Protein AF-A0A382BKY4-F1 (afdb_monomer_lite)

Foldseek 3Di:
DDPDPPPPPPVPPPVPPDQDDPDDPQKDFPDWDDPDPFWIWTWIDGPVWIKIWIAGRVVSDTPDIDTD

Secondary structure (DSSP, 8-state):
------------------------TTEEEEEEEEEETTEEEEEEEETTEEEEEEEEGGGTEEEEEEE-

Sequence (68 aa):
MYSKISTNSKDVTLDPEKITLNLNDKEEIIDIEVIDENRLLITINNSDNLKGVIYHIRQNKILKVIER

pLDDT: mean 79.34, std 15.23, range [46.62, 94.06]

Radius of gyration: 19.0 Å; chains: 1; bounding box: 61×29×29 Å

Structure (mmCIF, N/CA/C/O backbone):
data_AF-A0A382BKY4-F1
#
_entry.id   AF-A0A382BKY4-F1
#
loop_
_atom_site.group_PDB
_atom_site.id
_atom_site.type_symbol
_atom_site.label_atom_id
_atom_site.label_alt_id
_atom_site.label_comp_id
_atom_site.label_asym_id
_atom_site.label_entity_id
_atom_site.label_seq_id
_atom_site.pdbx_PDB_ins_code
_atom_site.Cartn_x
_atom_site.Cartn_y
_atom_site.Cartn_z
_atom_site.occupancy
_atom_site.B_iso_or_equiv
_atom_site.auth_seq_id
_atom_site.auth_comp_id
_atom_site.auth_asym_id
_atom_site.auth_atom_id
_atom_site.pdbx_PDB_model_num
ATOM 1 N N . MET A 1 1 ? -49.091 21.557 13.645 1.00 46.62 1 MET A N 1
ATOM 2 C CA . MET A 1 1 ? -48.033 21.980 14.586 1.00 46.62 1 MET A CA 1
ATOM 3 C C . MET A 1 1 ? -46.861 21.042 14.350 1.00 46.62 1 MET A C 1
ATOM 5 O O . MET A 1 1 ? -47.013 19.857 14.597 1.00 46.62 1 MET A O 1
ATOM 9 N N . TYR A 1 2 ? -45.767 21.518 13.757 1.00 49.12 2 TYR A N 1
ATOM 10 C CA . TYR A 1 2 ? -44.576 20.699 13.516 1.00 49.12 2 TYR A CA 1
ATOM 11 C C . TYR A 1 2 ? -43.420 21.347 14.265 1.00 49.12 2 TYR A C 1
ATOM 13 O O . TYR A 1 2 ? -43.043 22.479 13.958 1.00 49.12 2 TYR A O 1
ATOM 21 N N . SER A 1 3 ? -42.900 20.653 15.276 1.00 56.09 3 SER A N 1
ATOM 22 C CA . SER A 1 3 ? -41.676 21.069 15.955 1.00 56.09 3 SER A CA 1
ATOM 23 C C . SER A 1 3 ? -40.526 20.968 14.964 1.00 56.09 3 SER A C 1
ATOM 25 O O . SER A 1 3 ? -40.148 19.872 14.556 1.00 56.09 3 SER A O 1
ATOM 27 N N . LYS A 1 4 ? -39.976 22.118 14.560 1.00 55.69 4 LYS A N 1
ATOM 28 C CA . LYS A 1 4 ? -38.690 22.172 13.865 1.00 55.69 4 LYS A CA 1
ATOM 29 C C . LYS A 1 4 ? -37.637 21.644 14.829 1.00 55.69 4 LYS A C 1
ATOM 31 O O . LYS A 1 4 ? -37.307 22.303 15.812 1.00 55.69 4 LYS A O 1
ATOM 36 N N . ILE A 1 5 ? -37.141 20.447 14.553 1.00 63.44 5 ILE A N 1
ATOM 37 C CA . ILE A 1 5 ? -35.967 19.915 15.230 1.00 63.44 5 ILE A CA 1
ATOM 38 C C . ILE A 1 5 ? -34.801 20.769 14.736 1.00 63.44 5 ILE A C 1
ATOM 40 O O . ILE A 1 5 ? -34.365 20.639 13.595 1.00 63.44 5 ILE A O 1
ATOM 44 N N . SER A 1 6 ? -34.368 21.720 15.560 1.00 59.12 6 SER A N 1
ATOM 45 C CA . SER A 1 6 ? -33.109 22.419 15.341 1.00 59.12 6 SER A CA 1
ATOM 46 C C . SER A 1 6 ? -32.004 21.418 15.645 1.00 59.12 6 SER A C 1
ATOM 48 O O . SER A 1 6 ? -31.593 21.248 16.794 1.00 59.12 6 SER A O 1
ATOM 50 N N . THR A 1 7 ? -31.575 20.674 14.630 1.00 57.62 7 THR A N 1
ATOM 51 C CA . THR A 1 7 ? -30.289 19.996 14.687 1.00 57.62 7 THR A CA 1
ATOM 52 C C . THR A 1 7 ? -29.248 21.096 14.719 1.00 57.62 7 THR A C 1
ATOM 54 O O . THR A 1 7 ? -28.956 21.712 13.697 1.00 57.62 7 THR A O 1
ATOM 57 N N . ASN A 1 8 ? -28.715 21.366 15.910 1.00 54.44 8 ASN A N 1
ATOM 58 C CA . ASN A 1 8 ? -27.431 22.025 16.045 1.00 54.44 8 ASN A CA 1
ATOM 59 C C . ASN A 1 8 ? -26.416 21.063 15.420 1.00 54.44 8 ASN A C 1
ATOM 61 O O . ASN A 1 8 ? -25.847 20.217 16.114 1.00 54.44 8 ASN A O 1
ATOM 65 N N . SER A 1 9 ? -26.289 21.110 14.091 1.00 56.44 9 SER A N 1
ATOM 66 C CA . SER A 1 9 ? -25.169 20.532 13.379 1.00 56.44 9 SER A CA 1
ATOM 67 C C . SER A 1 9 ? -23.969 21.315 13.875 1.00 56.44 9 SER A C 1
ATOM 69 O O . SER A 1 9 ? -23.573 22.328 13.307 1.00 56.44 9 SER A O 1
ATOM 71 N N . LYS A 1 10 ? -23.418 20.866 15.004 1.00 50.94 10 LYS A N 1
ATOM 72 C CA . LYS A 1 10 ? -21.993 20.994 15.218 1.00 50.94 10 LYS A CA 1
ATOM 73 C C . LYS A 1 10 ? -21.417 20.310 13.995 1.00 50.94 10 LYS A C 1
ATOM 75 O O . LYS A 1 10 ? -21.405 19.082 13.942 1.00 50.94 10 LYS A O 1
ATOM 80 N N . ASP A 1 11 ? -21.099 21.111 12.984 1.00 49.22 11 ASP A N 1
ATOM 81 C CA . ASP A 1 11 ? -20.093 20.782 12.001 1.00 49.22 11 ASP A CA 1
ATOM 82 C C . ASP A 1 11 ? -18.922 20.313 12.846 1.00 49.22 11 ASP A C 1
ATOM 84 O O . ASP A 1 11 ? -18.185 21.101 13.439 1.00 49.22 11 ASP A O 1
ATOM 88 N N . VAL A 1 12 ? -18.847 18.999 13.040 1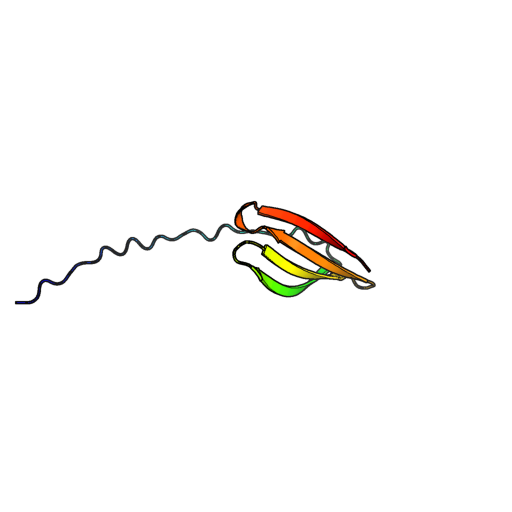.00 50.59 12 VAL A N 1
ATOM 89 C CA . VAL A 1 12 ? -17.623 18.378 13.475 1.00 50.59 12 VAL A CA 1
ATOM 90 C C . VAL A 1 12 ? -16.766 18.542 12.236 1.00 50.59 12 VAL A C 1
ATOM 92 O O . VAL A 1 12 ? -16.736 17.675 11.368 1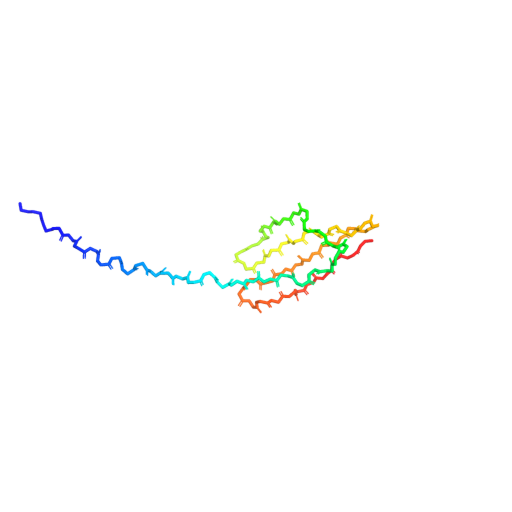.00 50.59 12 VAL A O 1
ATOM 95 N N . THR A 1 13 ? -16.134 19.708 12.115 1.00 52.25 13 THR A N 1
ATOM 96 C CA .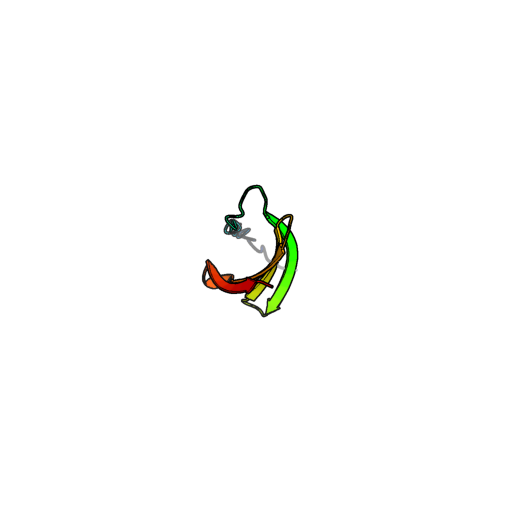 THR A 1 13 ? -14.879 19.852 11.403 1.00 52.25 13 THR A CA 1
ATOM 97 C C . THR A 1 13 ? -13.936 18.887 12.103 1.00 52.25 13 THR A C 1
ATOM 99 O O . THR A 1 13 ? -13.216 19.240 13.032 1.00 52.25 13 THR A O 1
ATOM 102 N N . LEU A 1 14 ? -14.052 17.610 11.734 1.00 55.81 14 LEU A N 1
ATOM 103 C CA . LEU A 1 14 ? -12.969 16.660 11.809 1.00 55.81 14 LEU A CA 1
ATOM 104 C C . LEU A 1 14 ? -11.925 17.300 10.912 1.00 55.81 14 LEU A C 1
ATOM 106 O O . LEU A 1 14 ? -12.017 17.166 9.694 1.00 55.81 14 LEU A O 1
ATOM 110 N N . ASP A 1 15 ? -11.031 18.094 11.502 1.00 60.09 15 ASP A N 1
ATOM 111 C CA . ASP A 1 15 ? -9.815 18.504 10.820 1.00 60.09 15 ASP A CA 1
ATOM 112 C C . ASP A 1 15 ? -9.234 17.215 10.235 1.00 60.09 15 ASP A C 1
ATOM 114 O O . ASP A 1 15 ? -8.914 16.302 11.007 1.00 60.09 15 ASP A O 1
ATOM 118 N N . PRO A 1 16 ? -9.227 17.054 8.899 1.00 63.31 16 PRO A N 1
ATOM 119 C CA . PRO A 1 16 ? -8.786 15.810 8.308 1.00 63.31 16 PRO A CA 1
ATOM 120 C C . PRO A 1 16 ? -7.343 15.625 8.750 1.00 63.31 16 PRO A C 1
ATOM 122 O O . PRO A 1 16 ? -6.494 16.475 8.474 1.00 63.31 16 PRO A O 1
ATOM 125 N N . GLU A 1 17 ? -7.085 14.552 9.497 1.00 67.25 17 GLU A N 1
ATOM 126 C CA . GLU A 1 17 ? -5.747 14.241 9.970 1.00 67.25 17 GLU A CA 1
ATOM 127 C C . GLU A 1 17 ? -4.860 14.123 8.728 1.00 67.25 17 GLU A C 1
ATOM 129 O O . GLU A 1 17 ? -5.032 13.231 7.892 1.00 67.25 17 GLU A O 1
ATOM 134 N N . LYS A 1 18 ? -3.994 15.123 8.527 1.00 66.69 18 LYS A N 1
ATOM 135 C CA . LYS A 1 18 ? -3.229 15.252 7.292 1.00 66.69 18 LYS A CA 1
ATOM 136 C C . LYS A 1 18 ? -2.106 14.229 7.324 1.00 66.69 18 LYS A C 1
ATOM 138 O O . LYS A 1 18 ? -1.024 14.487 7.843 1.00 66.69 18 LYS A O 1
ATOM 143 N N . ILE A 1 19 ? -2.379 13.061 6.764 1.00 67.75 19 ILE A N 1
ATOM 144 C CA . ILE A 1 19 ? -1.390 12.009 6.580 1.00 67.75 19 ILE A CA 1
ATOM 145 C C . ILE A 1 19 ? -0.570 12.340 5.333 1.00 67.75 19 ILE A C 1
ATOM 147 O O . ILE A 1 19 ? -1.111 12.514 4.242 1.00 67.75 19 ILE A O 1
ATOM 151 N N . THR A 1 20 ? 0.748 12.417 5.493 1.00 71.25 20 THR A N 1
ATOM 152 C CA . THR A 1 20 ? 1.697 12.582 4.388 1.00 71.25 20 THR A CA 1
ATOM 153 C C . THR A 1 20 ? 2.577 11.348 4.284 1.00 71.25 20 THR A C 1
ATOM 155 O O . THR A 1 20 ? 3.198 10.946 5.269 1.00 71.25 20 THR A O 1
ATOM 158 N N . LEU A 1 21 ? 2.664 10.764 3.091 1.00 73.88 21 LEU A N 1
ATOM 159 C CA . LEU A 1 21 ? 3.642 9.723 2.800 1.00 73.88 21 LEU A CA 1
ATOM 160 C C . LEU A 1 21 ? 4.967 10.406 2.433 1.00 73.88 21 LEU A C 1
ATOM 162 O O . LEU A 1 21 ? 4.990 11.262 1.552 1.00 73.88 21 LEU A O 1
ATOM 166 N N . ASN A 1 22 ? 6.054 10.070 3.129 1.00 77.44 22 ASN A N 1
ATOM 167 C CA . ASN A 1 22 ? 7.371 10.666 2.890 1.00 77.44 22 ASN A CA 1
ATOM 168 C C . ASN A 1 22 ? 8.033 10.023 1.659 1.00 77.44 22 ASN A C 1
ATOM 170 O O . ASN A 1 22 ? 8.853 9.116 1.801 1.00 77.44 22 ASN A O 1
ATOM 174 N N . LEU A 1 23 ? 7.599 10.443 0.471 1.00 79.81 23 LEU A N 1
ATOM 175 C CA . LEU A 1 23 ? 8.142 10.025 -0.823 1.00 79.81 23 LEU A CA 1
ATOM 176 C C . 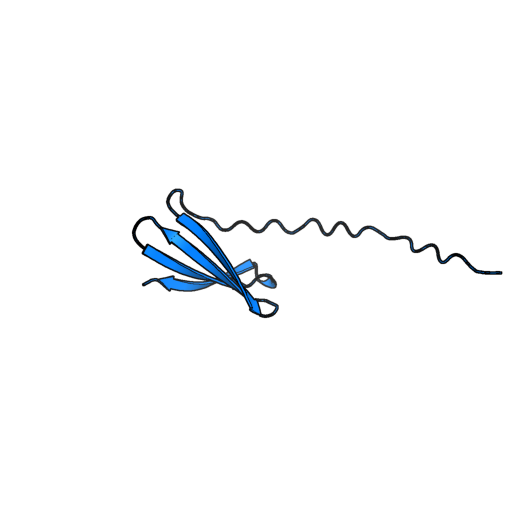LEU A 1 23 ? 9.434 10.784 -1.129 1.00 79.81 23 LEU A C 1
ATOM 178 O O . LEU A 1 23 ? 9.555 11.961 -0.788 1.00 79.81 23 LEU A O 1
ATOM 182 N N . ASN A 1 24 ? 10.378 10.132 -1.801 1.00 81.81 24 ASN A N 1
ATOM 183 C CA . ASN A 1 24 ?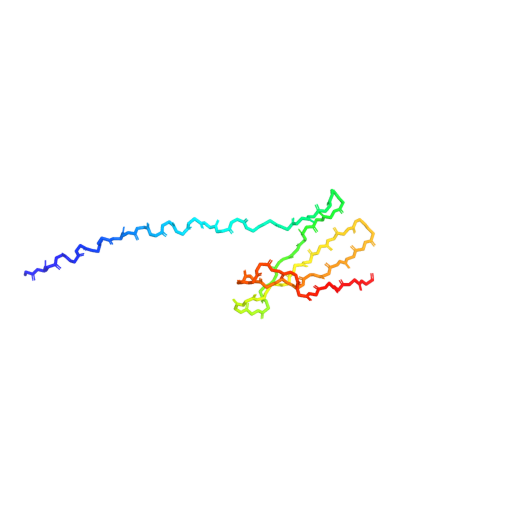 11.539 10.818 -2.362 1.00 81.81 24 ASN A CA 1
ATOM 184 C C . ASN A 1 24 ? 11.169 11.574 -3.651 1.00 81.81 24 ASN A C 1
ATOM 186 O O . ASN A 1 24 ? 10.202 11.231 -4.321 1.00 81.81 24 ASN A O 1
ATOM 190 N N . ASP A 1 25 ? 12.009 12.520 -4.079 1.00 82.88 25 ASP A N 1
ATOM 191 C CA . ASP A 1 25 ? 11.795 13.347 -5.287 1.00 82.88 25 ASP A CA 1
ATOM 192 C C . ASP A 1 25 ? 11.661 12.551 -6.603 1.00 82.88 25 ASP A C 1
ATOM 194 O O . ASP A 1 25 ? 11.268 13.093 -7.633 1.00 82.88 25 ASP A O 1
ATOM 198 N N . LYS A 1 26 ? 12.036 11.268 -6.584 1.00 84.94 26 LYS A N 1
ATOM 199 C CA . LYS A 1 26 ? 11.957 10.335 -7.719 1.00 84.94 26 LYS A CA 1
ATOM 200 C C . LYS A 1 26 ? 10.780 9.362 -7.625 1.00 84.94 26 LYS A C 1
ATOM 202 O O . LYS A 1 26 ? 10.629 8.518 -8.501 1.00 84.94 26 LYS A O 1
ATOM 207 N N . GLU A 1 27 ? 10.013 9.426 -6.542 1.00 87.19 27 GLU A N 1
ATOM 208 C CA . GLU A 1 27 ? 8.907 8.525 -6.247 1.00 87.19 27 GLU A CA 1
ATOM 209 C C . GLU A 1 27 ? 7.575 9.253 -6.432 1.00 87.19 27 GLU A C 1
ATOM 211 O O . GLU A 1 27 ? 7.325 10.297 -5.833 1.00 87.19 27 GLU A O 1
ATOM 216 N N . GLU A 1 28 ? 6.696 8.673 -7.240 1.00 90.44 28 GLU A N 1
ATOM 217 C CA . GLU A 1 28 ? 5.366 9.202 -7.527 1.00 90.44 28 GLU A CA 1
ATOM 218 C C . GLU A 1 28 ? 4.303 8.172 -7.144 1.00 90.44 28 GLU A C 1
ATOM 220 O O . GLU A 1 28 ? 4.437 6.986 -7.450 1.00 90.44 28 GLU A O 1
ATOM 225 N N . ILE A 1 29 ? 3.230 8.610 -6.482 1.00 90.62 29 ILE A N 1
ATOM 226 C CA . ILE A 1 29 ? 2.062 7.750 -6.268 1.00 90.62 29 ILE A CA 1
ATOM 227 C C . ILE A 1 29 ? 1.286 7.688 -7.576 1.00 90.62 29 ILE A C 1
ATOM 229 O O . ILE A 1 29 ? 0.741 8.695 -8.019 1.00 90.62 29 ILE A O 1
ATOM 233 N N . ILE A 1 30 ? 1.203 6.495 -8.155 1.00 92.88 30 ILE A N 1
ATOM 234 C CA . ILE A 1 30 ? 0.446 6.270 -9.388 1.00 92.88 30 ILE A CA 1
ATOM 235 C C . ILE A 1 30 ? -0.968 5.762 -9.119 1.00 92.88 30 ILE A C 1
ATOM 237 O O . ILE A 1 30 ? -1.843 5.945 -9.959 1.00 92.88 30 ILE A O 1
ATOM 241 N N . ASP A 1 31 ? -1.187 5.116 -7.970 1.00 92.06 31 ASP A N 1
ATOM 242 C CA . ASP A 1 31 ? -2.488 4.557 -7.616 1.00 92.06 31 ASP A CA 1
ATOM 243 C C . ASP A 1 31 ? -2.651 4.367 -6.102 1.00 92.06 31 ASP A C 1
ATOM 245 O O . ASP A 1 31 ? -1.674 4.130 -5.379 1.00 92.06 31 ASP A O 1
ATOM 249 N N . ILE A 1 32 ? -3.895 4.461 -5.631 1.00 92.81 32 ILE A N 1
ATOM 250 C CA . ILE A 1 32 ? -4.291 4.206 -4.242 1.00 92.81 32 ILE A CA 1
ATOM 251 C C . ILE A 1 32 ? -5.578 3.384 -4.246 1.00 92.81 32 ILE A C 1
ATOM 253 O O . ILE A 1 32 ? -6.632 3.863 -4.661 1.00 92.81 32 ILE A O 1
ATOM 257 N N . GLU A 1 33 ? -5.513 2.183 -3.682 1.00 94.06 33 GLU A N 1
ATOM 258 C CA . GLU A 1 33 ? -6.641 1.265 -3.581 1.00 94.06 33 GLU A CA 1
ATOM 259 C C . GLU A 1 33 ? -6.971 0.945 -2.117 1.00 94.06 33 GLU A C 1
ATOM 261 O O . GLU A 1 33 ? -6.091 0.793 -1.265 1.00 94.06 33 GLU A O 1
ATOM 266 N N . VAL A 1 34 ? -8.263 0.828 -1.807 1.00 93.31 34 VAL A N 1
ATOM 267 C CA . VAL A 1 34 ? -8.736 0.405 -0.485 1.00 93.31 34 VAL A CA 1
ATOM 268 C C . VAL A 1 34 ? -8.771 -1.119 -0.440 1.00 93.31 34 VAL A C 1
ATOM 270 O O . VAL A 1 34 ? -9.605 -1.737 -1.094 1.00 93.31 34 VAL A O 1
ATOM 273 N N . ILE A 1 35 ? -7.893 -1.729 0.362 1.00 93.50 35 ILE A N 1
ATOM 274 C CA . ILE A 1 35 ? -7.899 -3.185 0.570 1.00 93.50 35 ILE A CA 1
ATOM 275 C C . ILE A 1 35 ? -8.995 -3.566 1.576 1.00 93.50 35 ILE A C 1
ATOM 277 O O . ILE A 1 35 ? -9.681 -4.570 1.399 1.00 93.50 35 ILE A O 1
ATOM 281 N N . ASP A 1 36 ? -9.140 -2.787 2.653 1.00 92.62 36 ASP A N 1
ATOM 282 C CA . ASP A 1 36 ? -10.219 -2.931 3.634 1.00 92.62 36 ASP A CA 1
ATOM 283 C C . ASP A 1 36 ? -10.452 -1.644 4.441 1.00 92.62 36 ASP A C 1
ATOM 285 O O . ASP A 1 36 ? -9.854 -0.605 4.170 1.00 92.62 36 ASP A O 1
ATOM 289 N N . GLU A 1 37 ? -11.308 -1.728 5.466 1.00 91.00 37 GLU A N 1
ATOM 290 C CA . GLU A 1 37 ? -11.672 -0.610 6.346 1.00 91.00 37 GLU A CA 1
ATOM 291 C C . GLU A 1 37 ? -10.490 0.127 6.994 1.00 91.00 37 GLU A C 1
ATOM 293 O O . GLU A 1 37 ? -10.662 1.255 7.450 1.00 91.00 37 GLU A O 1
ATOM 298 N N . ASN A 1 38 ? -9.311 -0.494 7.068 1.00 92.56 38 ASN A N 1
ATOM 299 C CA . ASN A 1 38 ? -8.151 0.036 7.767 1.00 92.56 38 ASN A CA 1
ATOM 300 C C . ASN A 1 38 ? -6.870 0.046 6.925 1.00 92.56 38 ASN A C 1
ATOM 302 O O . ASN A 1 38 ? -5.867 0.591 7.393 1.00 92.56 38 ASN A O 1
ATOM 306 N N . ARG A 1 39 ? -6.861 -0.556 5.732 1.00 93.25 39 ARG A N 1
ATOM 307 C CA . ARG A 1 39 ? -5.661 -0.774 4.919 1.00 93.25 39 ARG A CA 1
ATOM 308 C C . ARG A 1 39 ? -5.816 -0.216 3.510 1.00 93.25 39 ARG A C 1
ATOM 310 O O . ARG A 1 39 ? -6.770 -0.530 2.803 1.00 93.25 39 ARG A O 1
ATOM 317 N N . LEU A 1 40 ? -4.808 0.540 3.090 1.00 93.69 40 LEU A N 1
ATOM 318 C CA . LEU A 1 40 ? -4.650 1.049 1.731 1.00 93.69 40 LEU A CA 1
ATOM 319 C C . LEU A 1 40 ? -3.465 0.362 1.056 1.00 93.69 40 LEU A C 1
ATOM 321 O O . LEU A 1 40 ? -2.424 0.169 1.692 1.00 93.69 40 LEU A O 1
ATOM 325 N N . LEU A 1 41 ? -3.616 0.024 -0.220 1.00 92.94 41 LEU A N 1
ATOM 326 C CA . LEU A 1 41 ? -2.512 -0.275 -1.118 1.00 92.94 41 LEU A CA 1
ATOM 327 C C . LEU A 1 41 ? -2.151 1.008 -1.857 1.00 92.94 41 LEU A C 1
ATOM 329 O O . LEU A 1 41 ? -2.985 1.583 -2.545 1.00 92.94 41 LEU A O 1
ATOM 333 N N . ILE A 1 42 ? -0.913 1.453 -1.712 1.00 92.94 42 ILE A N 1
ATOM 334 C CA . ILE A 1 42 ? -0.386 2.615 -2.418 1.00 92.94 42 ILE A CA 1
ATOM 335 C C . ILE A 1 42 ? 0.666 2.102 -3.386 1.00 92.94 42 ILE A C 1
ATOM 337 O O . ILE A 1 42 ? 1.658 1.502 -2.962 1.00 92.94 42 ILE A O 1
ATOM 341 N N . THR A 1 43 ? 0.452 2.333 -4.674 1.00 92.69 43 THR A N 1
ATOM 342 C CA . THR A 1 43 ? 1.425 1.987 -5.705 1.00 92.69 43 THR A CA 1
ATOM 343 C C . THR A 1 43 ? 2.286 3.206 -5.985 1.00 92.69 43 THR A C 1
ATOM 345 O O . THR A 1 43 ? 1.792 4.269 -6.360 1.00 92.69 43 THR A O 1
ATOM 348 N N . ILE A 1 44 ? 3.585 3.045 -5.771 1.00 91.44 44 ILE A N 1
ATOM 349 C CA . ILE A 1 44 ? 4.605 4.068 -5.934 1.00 91.44 44 ILE A CA 1
ATOM 350 C C . ILE A 1 44 ? 5.481 3.649 -7.105 1.00 91.44 44 ILE A C 1
ATOM 352 O O . ILE A 1 44 ? 6.058 2.561 -7.105 1.00 91.44 44 ILE A O 1
ATOM 356 N N . ASN A 1 45 ? 5.584 4.514 -8.100 1.00 89.50 45 ASN A N 1
ATOM 357 C CA . ASN A 1 45 ? 6.523 4.355 -9.189 1.00 89.50 45 ASN A CA 1
ATOM 358 C C . ASN A 1 45 ? 7.791 5.146 -8.872 1.00 89.50 45 ASN A C 1
ATOM 360 O O . ASN A 1 45 ? 7.732 6.331 -8.556 1.00 89.50 45 ASN A O 1
ATOM 364 N N . ASN A 1 46 ? 8.932 4.486 -8.969 1.00 85.75 46 ASN A N 1
ATOM 365 C CA . ASN A 1 46 ? 10.236 5.117 -9.085 1.00 85.75 46 ASN A CA 1
ATOM 366 C C . ASN A 1 46 ? 10.678 4.925 -10.539 1.00 85.75 46 ASN A C 1
ATOM 368 O O . ASN A 1 46 ? 10.319 3.914 -11.134 1.00 85.75 46 ASN A O 1
ATOM 372 N N . SER A 1 47 ? 11.432 5.861 -11.120 1.00 79.56 47 SER A N 1
ATOM 373 C CA . SER A 1 47 ? 11.798 5.875 -12.549 1.00 79.56 47 SER A CA 1
ATOM 374 C C . SER A 1 47 ? 12.201 4.514 -13.137 1.00 79.56 47 SER A C 1
ATOM 376 O O . SER A 1 47 ? 11.927 4.268 -14.307 1.00 79.56 47 SER A O 1
ATOM 378 N N . ASP A 1 48 ? 12.794 3.636 -12.323 1.00 81.25 48 ASP A 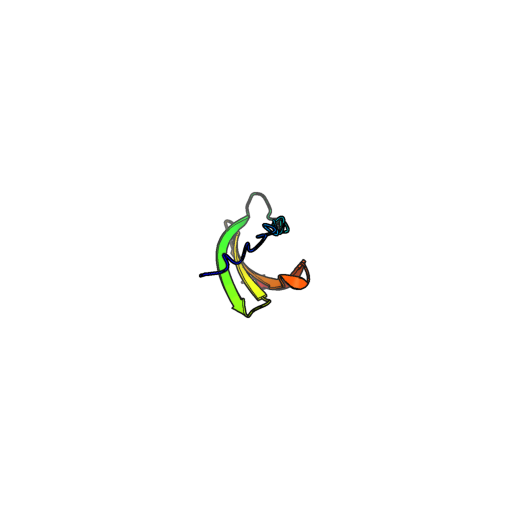N 1
ATOM 379 C CA . ASP A 1 48 ? 13.235 2.303 -12.731 1.00 81.25 48 ASP A CA 1
ATOM 380 C C . ASP A 1 48 ? 12.417 1.137 -12.138 1.00 81.25 48 ASP A C 1
ATOM 382 O O . ASP A 1 48 ? 12.514 0.027 -12.654 1.00 81.25 48 ASP A O 1
ATOM 386 N N . ASN A 1 49 ? 11.616 1.346 -11.080 1.00 85.19 49 ASN A N 1
ATOM 387 C CA . ASN A 1 49 ? 10.990 0.263 -10.307 1.00 85.19 49 ASN A CA 1
ATOM 388 C C . ASN A 1 49 ? 9.584 0.602 -9.796 1.00 85.19 49 ASN A C 1
ATOM 390 O O . ASN A 1 49 ? 9.320 1.701 -9.309 1.00 85.19 49 ASN A O 1
ATOM 394 N N . LEU A 1 50 ? 8.710 -0.408 -9.785 1.00 89.50 50 LEU A N 1
ATOM 395 C CA . LEU A 1 50 ? 7.382 -0.328 -9.185 1.00 89.50 50 LEU A CA 1
ATOM 396 C C . LEU A 1 50 ? 7.401 -0.883 -7.756 1.00 89.50 50 LEU A C 1
ATOM 398 O O . LEU A 1 50 ? 7.849 -2.008 -7.520 1.00 89.50 50 LEU A O 1
ATOM 402 N N . LYS A 1 51 ? 6.845 -0.127 -6.813 1.00 90.75 51 LYS A N 1
ATOM 403 C CA . LYS A 1 51 ? 6.731 -0.503 -5.406 1.00 90.75 51 LYS A CA 1
ATOM 404 C C . LYS A 1 51 ? 5.284 -0.437 -4.940 1.00 90.75 51 LYS A C 1
ATOM 406 O O . LYS A 1 51 ? 4.578 0.529 -5.194 1.00 90.75 51 LYS A O 1
ATOM 411 N N . GLY A 1 52 ? 4.849 -1.453 -4.208 1.00 91.19 52 GLY A N 1
ATOM 412 C CA . GLY A 1 52 ? 3.582 -1.451 -3.481 1.00 91.19 52 GLY A CA 1
ATOM 413 C C . GLY A 1 52 ? 3.812 -1.207 -1.994 1.00 91.19 52 GLY A C 1
ATOM 414 O O . GLY A 1 52 ? 4.703 -1.804 -1.388 1.00 91.19 52 GLY A O 1
ATOM 415 N N . VAL A 1 53 ? 2.997 -0.363 -1.374 1.00 91.75 53 VAL A N 1
ATOM 416 C CA . VAL A 1 53 ? 3.032 -0.092 0.066 1.00 91.75 53 VAL A CA 1
ATOM 417 C C . VAL A 1 53 ? 1.666 -0.386 0.662 1.00 91.75 53 VAL A C 1
ATOM 419 O O . VAL A 1 53 ? 0.669 0.198 0.255 1.00 91.75 53 VAL A O 1
ATOM 422 N N . ILE A 1 54 ? 1.616 -1.275 1.655 1.00 92.56 54 ILE A N 1
ATOM 423 C CA . ILE A 1 54 ? 0.409 -1.499 2.453 1.00 92.56 54 ILE A CA 1
ATOM 424 C C . ILE A 1 54 ? 0.479 -0.587 3.670 1.00 92.56 54 ILE A C 1
ATOM 426 O O . ILE A 1 54 ? 1.344 -0.759 4.534 1.00 92.56 54 ILE A O 1
ATOM 430 N N . TYR A 1 55 ? -0.448 0.354 3.756 1.00 92.00 55 TYR A N 1
ATOM 431 C CA . TYR A 1 55 ? -0.517 1.354 4.811 1.00 92.00 55 TYR A CA 1
ATOM 432 C C . TYR A 1 55 ? -1.759 1.148 5.683 1.00 92.00 55 TYR A C 1
ATOM 434 O O . TYR A 1 55 ? -2.844 0.898 5.165 1.00 92.00 55 TYR A O 1
ATOM 442 N N . HIS A 1 56 ? -1.612 1.246 7.007 1.00 91.62 56 HIS A N 1
ATOM 443 C CA . HIS A 1 56 ? -2.715 1.120 7.959 1.00 91.62 56 HIS A CA 1
ATOM 444 C C . HIS A 1 56 ? -3.183 2.499 8.436 1.00 91.62 56 HIS A C 1
ATOM 446 O O . HIS A 1 56 ? -2.506 3.135 9.246 1.00 91.62 56 HIS A O 1
ATOM 452 N N . ILE A 1 57 ? -4.384 2.916 8.031 1.00 88.00 57 ILE A N 1
ATOM 453 C CA . ILE A 1 57 ? -4.888 4.286 8.230 1.00 88.00 57 ILE A CA 1
ATOM 454 C C . ILE A 1 57 ? -5.058 4.650 9.708 1.00 88.00 57 ILE A C 1
ATOM 456 O O . ILE A 1 57 ? -4.562 5.679 10.141 1.00 88.00 57 ILE A O 1
ATOM 460 N N . ARG A 1 58 ? -5.648 3.770 10.534 1.00 87.75 58 ARG A N 1
ATOM 461 C CA . ARG A 1 58 ? -5.857 4.069 11.969 1.00 87.75 58 ARG A CA 1
ATOM 462 C C . ARG A 1 58 ? -4.588 4.039 12.818 1.00 87.75 58 ARG A C 1
ATOM 464 O O . ARG A 1 58 ? -4.580 4.558 13.923 1.00 87.75 58 ARG A O 1
ATOM 471 N N . GLN A 1 59 ? -3.552 3.347 12.349 1.00 87.81 59 GLN A N 1
ATOM 472 C CA . GLN A 1 59 ? -2.294 3.182 13.087 1.00 87.81 59 GLN A CA 1
ATOM 473 C C . GLN A 1 59 ? -1.199 4.099 12.537 1.00 87.81 59 GLN A C 1
ATOM 475 O O . GLN A 1 59 ? -0.078 4.051 13.034 1.00 87.81 59 GLN A O 1
ATOM 480 N N . ASN A 1 60 ? -1.519 4.878 11.499 1.00 86.00 60 ASN A N 1
ATOM 481 C CA . ASN A 1 60 ? -0.617 5.759 10.777 1.00 86.00 60 ASN A CA 1
ATOM 482 C C . ASN A 1 60 ? 0.751 5.116 10.470 1.00 86.00 60 ASN A C 1
ATOM 484 O O . ASN A 1 60 ? 1.803 5.684 10.757 1.00 86.00 60 ASN A O 1
ATOM 488 N N . LYS A 1 61 ? 0.753 3.878 9.952 1.00 89.00 61 LYS A N 1
ATOM 489 C CA . LYS A 1 61 ? 1.999 3.126 9.736 1.00 89.00 61 LYS A CA 1
ATOM 490 C C . LYS A 1 61 ? 2.001 2.291 8.468 1.00 89.00 61 LYS A C 1
ATOM 492 O O . LYS A 1 61 ? 0.982 1.733 8.063 1.00 89.00 61 LYS A O 1
ATOM 497 N N . ILE A 1 62 ? 3.192 2.129 7.901 1.00 89.75 62 ILE A N 1
ATOM 498 C CA . ILE A 1 62 ? 3.450 1.183 6.817 1.00 89.75 62 ILE A CA 1
ATOM 499 C C . ILE A 1 62 ? 3.542 -0.224 7.416 1.00 89.75 62 ILE A C 1
ATOM 501 O O . ILE A 1 62 ? 4.350 -0.480 8.306 1.00 89.75 62 ILE A O 1
ATOM 505 N N . LEU A 1 63 ? 2.697 -1.136 6.939 1.00 91.00 63 LEU A N 1
ATOM 506 C CA . LEU A 1 63 ? 2.708 -2.544 7.337 1.00 91.00 63 LEU A CA 1
ATOM 507 C C . LEU A 1 63 ? 3.705 -3.350 6.518 1.00 91.00 63 LEU A C 1
ATOM 509 O O . LEU A 1 63 ? 4.372 -4.236 7.049 1.00 91.00 63 LEU A O 1
ATOM 513 N N . LYS A 1 64 ? 3.754 -3.087 5.211 1.00 90.88 64 LYS A N 1
ATOM 514 C CA . LYS A 1 64 ? 4.581 -3.859 4.294 1.00 90.88 64 LYS A CA 1
ATOM 515 C C . LYS A 1 64 ? 4.945 -3.053 3.064 1.00 90.88 64 LYS A C 1
ATOM 517 O O . LYS A 1 64 ? 4.131 -2.298 2.541 1.00 90.88 64 LYS A O 1
ATOM 522 N N . VAL A 1 65 ? 6.160 -3.296 2.601 1.00 90.56 65 VAL A N 1
ATOM 523 C CA . VAL A 1 65 ? 6.673 -2.856 1.313 1.00 90.56 65 VAL A CA 1
ATOM 524 C C . VAL A 1 65 ? 6.815 -4.082 0.415 1.00 90.56 65 VAL A C 1
ATOM 526 O O . VAL A 1 65 ? 7.296 -5.128 0.855 1.00 90.56 65 VAL A O 1
ATOM 529 N N . ILE A 1 66 ? 6.349 -3.961 -0.821 1.00 88.12 66 ILE A N 1
ATOM 530 C CA . ILE A 1 66 ? 6.429 -4.967 -1.873 1.00 88.12 66 ILE A CA 1
ATOM 531 C C . ILE A 1 66 ? 7.258 -4.340 -2.991 1.00 88.12 66 ILE A C 1
ATOM 533 O O . ILE A 1 66 ? 6.793 -3.427 -3.665 1.00 88.12 66 ILE A O 1
ATOM 537 N N . GLU A 1 67 ? 8.488 -4.806 -3.150 1.00 84.75 67 GLU A N 1
ATOM 538 C CA . GLU A 1 67 ? 9.405 -4.380 -4.209 1.00 84.75 67 GLU A CA 1
ATOM 539 C C . GLU A 1 67 ? 9.594 -5.549 -5.173 1.00 84.75 67 GLU A C 1
ATOM 541 O O . GLU A 1 67 ? 9.576 -6.713 -4.752 1.00 84.75 67 GLU A O 1
ATOM 546 N N . ARG A 1 68 ? 9.697 -5.240 -6.463 1.00 66.50 68 ARG A N 1
ATOM 547 C CA . ARG A 1 68 ? 9.863 -6.222 -7.529 1.00 66.50 68 ARG A CA 1
ATOM 548 C C . ARG A 1 68 ? 11.128 -5.944 -8.317 1.00 66.50 68 ARG A C 1
ATOM 550 O O . ARG A 1 68 ? 11.467 -4.750 -8.438 1.00 66.50 68 ARG A O 1
#

Organism: NCBI:txid408172